Protein AF-A0A925FKY1-F1 (afdb_monomer)

Radius of gyration: 14.95 Å; Cα contacts (8 Å, |Δi|>4): 27; chains: 1; bounding box: 39×23×40 Å

Solvent-accessible surface area (backbone atoms only — not comparable to full-atom values): 4094 Å² total; per-residue (Å²): 137,63,73,68,60,57,55,53,50,44,56,65,57,25,77,74,60,86,35,57,60,58,50,52,48,51,51,50,51,51,38,52,53,45,16,51,53,34,35,75,75,72,38,56,66,74,57,15,43,50,48,24,49,50,52,52,54,49,51,54,50,56,51,48,58,57,45,60,75,65,64,85,124

Mean predicted aligned error: 10.92 Å

Secondary structure (DSSP, 8-state):
--HHHHHHHHHHHHTTTTTHHHHHHHHHHHHHHHHHHHHHTT--HHHHHHHHHHHHHHHHHHHHHHHHTT---

pLDDT: mean 70.88, std 17.72, range [41.41, 95.38]

Structure (mmCIF, N/CA/C/O backbone):
data_AF-A0A925FKY1-F1
#
_entry.id   AF-A0A925FKY1-F1
#
loop_
_atom_site.group_PDB
_atom_site.id
_atom_site.type_symbol
_atom_site.label_atom_id
_atom_site.label_alt_id
_atom_site.label_comp_id
_atom_site.label_asym_id
_atom_site.label_entity_id
_atom_site.label_seq_id
_atom_site.pdbx_PDB_ins_code
_atom_site.Cartn_x
_atom_site.Cartn_y
_atom_site.Cartn_z
_atom_site.occupancy
_atom_site.B_iso_or_equiv
_atom_site.auth_seq_id
_atom_site.auth_comp_id
_atom_site.auth_asym_id
_atom_site.auth_atom_id
_atom_site.pdbx_PDB_model_num
ATOM 1 N N . MET A 1 1 ? 4.830 15.735 -19.951 1.00 41.41 1 MET A N 1
ATOM 2 C CA . MET A 1 1 ? 5.912 14.893 -19.392 1.00 41.41 1 MET A CA 1
ATOM 3 C C . MET A 1 1 ? 5.283 13.909 -18.419 1.00 41.41 1 MET A C 1
ATOM 5 O O . MET A 1 1 ? 4.950 14.286 -17.308 1.00 41.41 1 MET A O 1
ATOM 9 N N . GLY A 1 2 ? 4.956 12.705 -18.893 1.00 41.56 2 GLY A N 1
ATOM 10 C CA . GLY A 1 2 ? 4.108 11.768 -18.154 1.00 41.56 2 GLY A CA 1
ATOM 11 C C . GLY A 1 2 ? 4.843 11.081 -17.004 1.00 41.56 2 GLY A C 1
ATOM 12 O O . GLY A 1 2 ? 5.998 10.679 -17.161 1.00 41.56 2 GLY A O 1
ATOM 13 N N . LEU A 1 3 ? 4.124 10.877 -15.899 1.00 54.66 3 LEU A N 1
ATOM 14 C CA . LEU A 1 3 ? 4.533 10.150 -14.684 1.00 54.66 3 LEU A CA 1
ATOM 15 C C . LEU A 1 3 ? 5.243 8.798 -14.976 1.00 54.66 3 LEU A C 1
ATOM 17 O O . LEU A 1 3 ? 6.060 8.337 -14.185 1.00 54.66 3 LEU A O 1
ATOM 21 N N . ARG A 1 4 ? 5.012 8.211 -16.166 1.00 50.41 4 ARG A N 1
ATOM 22 C CA . ARG A 1 4 ? 5.657 7.000 -16.721 1.00 50.41 4 ARG A CA 1
ATOM 23 C C . ARG A 1 4 ? 7.190 7.024 -16.766 1.00 50.41 4 ARG A C 1
ATOM 25 O O . ARG A 1 4 ? 7.805 6.024 -16.409 1.00 50.41 4 AR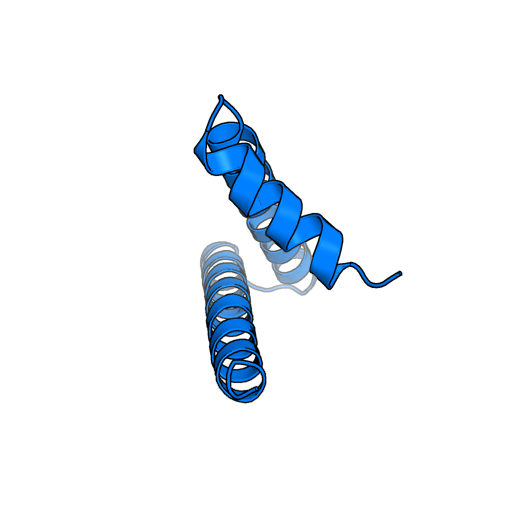G A O 1
ATOM 32 N N . ASN A 1 5 ? 7.816 8.106 -17.235 1.00 48.69 5 ASN A N 1
ATOM 33 C CA . ASN A 1 5 ? 9.275 8.111 -17.441 1.00 48.69 5 ASN A CA 1
ATOM 34 C C . ASN A 1 5 ? 10.049 8.372 -16.150 1.00 48.69 5 ASN A C 1
ATOM 36 O O . ASN A 1 5 ? 11.157 7.865 -16.001 1.00 48.69 5 ASN A O 1
ATOM 40 N N . ALA A 1 6 ? 9.460 9.122 -15.218 1.00 56.69 6 ALA A N 1
ATOM 41 C CA . ALA A 1 6 ? 10.056 9.371 -13.913 1.00 56.69 6 ALA A CA 1
ATOM 42 C C . ALA A 1 6 ? 10.144 8.070 -13.101 1.00 56.69 6 ALA A C 1
ATOM 44 O O . ALA A 1 6 ? 11.219 7.737 -12.622 1.00 56.69 6 ALA A O 1
ATOM 45 N N . TRP A 1 7 ? 9.067 7.277 -13.053 1.00 57.72 7 TRP A N 1
ATOM 46 C CA . TRP A 1 7 ? 9.007 6.063 -12.227 1.00 57.72 7 TRP A CA 1
ATOM 47 C C . TRP A 1 7 ? 9.892 4.914 -12.748 1.00 57.72 7 TRP A C 1
ATOM 49 O O . TRP A 1 7 ? 10.567 4.244 -11.972 1.00 57.72 7 TRP A O 1
ATOM 59 N N . MET A 1 8 ? 9.987 4.722 -14.072 1.00 56.38 8 MET A N 1
ATOM 60 C CA . MET A 1 8 ? 10.910 3.727 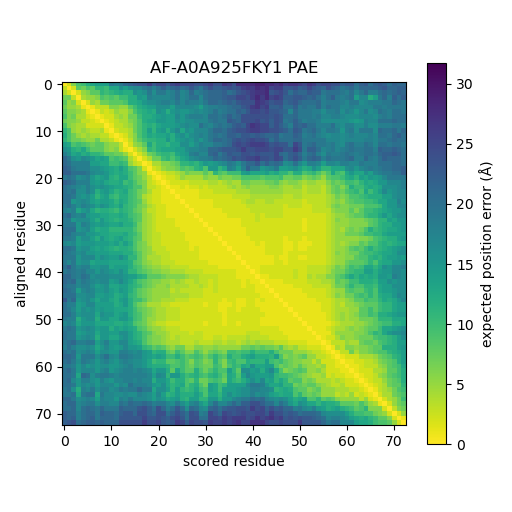-14.647 1.00 56.38 8 MET A CA 1
ATOM 61 C C . MET A 1 8 ? 12.382 4.137 -14.510 1.00 56.38 8 MET A C 1
ATOM 63 O O . MET A 1 8 ? 13.230 3.279 -14.271 1.00 56.38 8 MET A O 1
ATOM 67 N N . ARG A 1 9 ? 12.696 5.433 -14.659 1.00 56.25 9 ARG A N 1
ATOM 68 C CA . ARG A 1 9 ? 14.058 5.956 -14.464 1.00 56.25 9 ARG A CA 1
ATOM 69 C C . ARG A 1 9 ? 14.465 5.960 -12.995 1.00 56.25 9 ARG A C 1
ATOM 71 O O . ARG A 1 9 ? 15.630 5.690 -12.725 1.00 56.25 9 ARG A O 1
ATOM 78 N N . LEU A 1 10 ? 13.530 6.210 -12.078 1.00 57.66 10 LEU A N 1
ATOM 79 C CA . LEU A 1 10 ? 13.712 5.981 -10.646 1.00 57.66 10 LEU A CA 1
ATOM 80 C C . LEU A 1 10 ? 14.043 4.505 -10.424 1.00 57.66 10 LEU A C 1
ATOM 82 O O . LEU A 1 10 ? 15.159 4.208 -10.036 1.00 57.66 10 LEU A O 1
ATOM 86 N N . ARG A 1 11 ? 13.194 3.561 -10.842 1.00 59.53 11 ARG A N 1
ATOM 87 C CA . ARG A 1 11 ? 13.437 2.117 -10.654 1.00 59.53 11 ARG A CA 1
ATOM 88 C C . ARG A 1 11 ? 14.753 1.604 -11.275 1.00 59.53 11 ARG A C 1
ATOM 90 O O . ARG A 1 11 ? 15.408 0.745 -10.693 1.00 59.53 11 ARG A O 1
ATOM 97 N N . ALA A 1 12 ? 15.173 2.135 -12.427 1.00 57.47 12 ALA A N 1
ATOM 98 C CA . ALA A 1 12 ? 16.436 1.763 -13.080 1.00 57.47 12 ALA A CA 1
ATOM 99 C C . ALA A 1 12 ? 17.686 2.379 -12.417 1.00 57.47 12 ALA A C 1
ATOM 101 O O . ALA A 1 12 ? 18.730 1.730 -12.387 1.00 57.47 12 ALA A O 1
ATOM 102 N N . ASN A 1 13 ? 17.592 3.596 -11.865 1.00 53.16 13 ASN A N 1
ATOM 103 C CA . ASN A 1 13 ? 18.671 4.202 -11.071 1.00 53.16 13 ASN A CA 1
ATOM 104 C C . ASN A 1 13 ? 18.709 3.665 -9.628 1.00 53.16 13 ASN A C 1
ATOM 106 O O . ASN A 1 13 ? 19.776 3.584 -9.026 1.00 53.16 13 ASN A O 1
ATOM 110 N N . PHE A 1 14 ? 17.562 3.250 -9.090 1.00 51.84 14 PHE A N 1
ATOM 111 C CA . PHE A 1 14 ? 17.381 2.827 -7.700 1.00 51.84 14 PHE A CA 1
ATOM 112 C C . PHE A 1 14 ? 17.907 1.414 -7.437 1.00 51.84 14 PHE A C 1
ATOM 114 O O . PHE A 1 14 ? 18.344 1.114 -6.331 1.00 51.84 14 PHE A O 1
ATOM 121 N N . ARG A 1 15 ? 17.982 0.584 -8.484 1.00 52.25 15 ARG A N 1
ATOM 122 C CA . ARG A 1 15 ? 18.597 -0.752 -8.463 1.00 52.25 15 ARG A CA 1
ATOM 123 C C . ARG A 1 15 ? 20.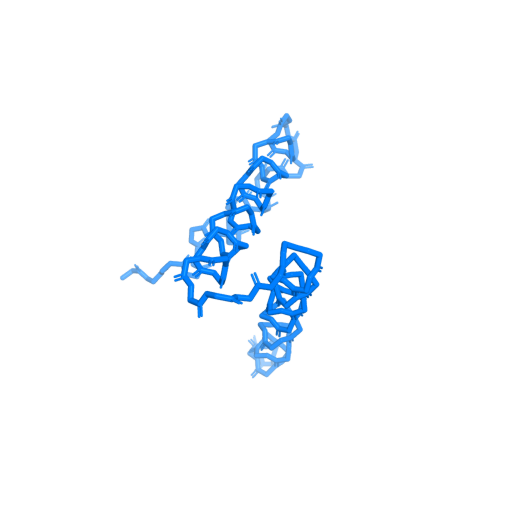123 -0.731 -8.255 1.00 52.25 15 ARG A C 1
ATOM 125 O O . ARG A 1 15 ? 20.746 -1.787 -8.224 1.00 52.25 15 ARG A O 1
ATOM 132 N N . ARG A 1 16 ? 20.746 0.456 -8.193 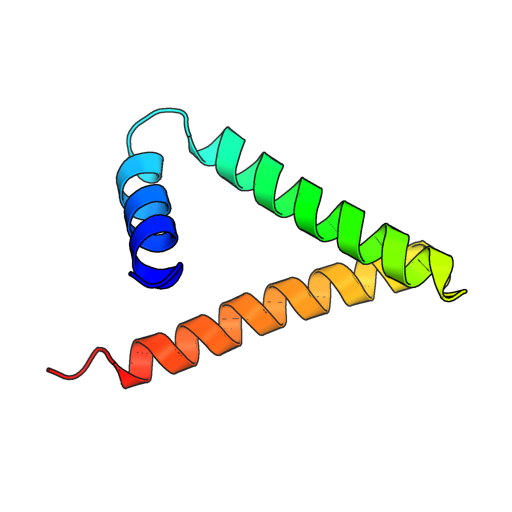1.00 53.91 16 ARG A N 1
ATOM 133 C CA . ARG A 1 16 ? 22.208 0.621 -8.153 1.00 53.91 16 ARG A CA 1
ATOM 134 C C . ARG A 1 16 ? 22.754 1.255 -6.870 1.00 53.91 16 ARG A C 1
ATOM 136 O O . ARG A 1 16 ? 23.955 1.140 -6.659 1.00 53.91 16 ARG A O 1
ATOM 143 N N . ASN A 1 17 ? 21.938 1.906 -6.030 1.00 50.75 17 ASN A N 1
ATOM 144 C CA . ASN A 1 17 ? 22.438 2.543 -4.802 1.00 50.75 17 ASN A CA 1
ATOM 145 C C . ASN A 1 17 ? 21.300 2.883 -3.809 1.00 50.75 17 ASN A C 1
ATOM 147 O O . ASN A 1 17 ? 20.587 3.856 -4.018 1.00 50.75 17 ASN A O 1
ATOM 151 N N . GLY A 1 18 ? 21.103 2.088 -2.749 1.00 55.78 18 GLY A N 1
ATOM 152 C CA . GLY A 1 18 ? 20.349 2.448 -1.525 1.00 55.78 18 GLY A CA 1
ATOM 153 C C . GLY A 1 18 ? 18.831 2.689 -1.610 1.00 55.78 18 GLY A C 1
ATOM 154 O O . GLY A 1 18 ? 18.176 2.761 -0.572 1.00 55.78 18 GLY A O 1
ATOM 155 N N . ALA A 1 19 ? 18.265 2.780 -2.806 1.00 58.56 19 ALA A N 1
ATOM 156 C CA . ALA A 1 19 ? 16.954 3.378 -3.014 1.00 58.56 19 ALA A CA 1
ATOM 157 C C . ALA A 1 19 ? 15.809 2.348 -3.196 1.00 58.56 19 ALA A C 1
ATOM 159 O O . ALA A 1 19 ? 14.633 2.699 -3.218 1.00 58.56 19 ALA A O 1
ATOM 160 N N . GLU A 1 20 ? 16.120 1.046 -3.195 1.00 59.28 20 GLU A N 1
ATOM 161 C CA . GLU A 1 20 ? 15.115 -0.024 -3.034 1.00 59.28 20 GLU A CA 1
ATOM 162 C C . GLU A 1 20 ? 14.299 0.137 -1.743 1.00 59.28 20 GLU A C 1
ATOM 164 O O . GLU A 1 20 ? 13.096 -0.095 -1.746 1.00 59.28 20 GLU A O 1
ATOM 169 N N . ARG A 1 21 ? 14.924 0.632 -0.665 1.00 64.94 21 ARG A N 1
ATOM 170 C CA . ARG A 1 21 ? 1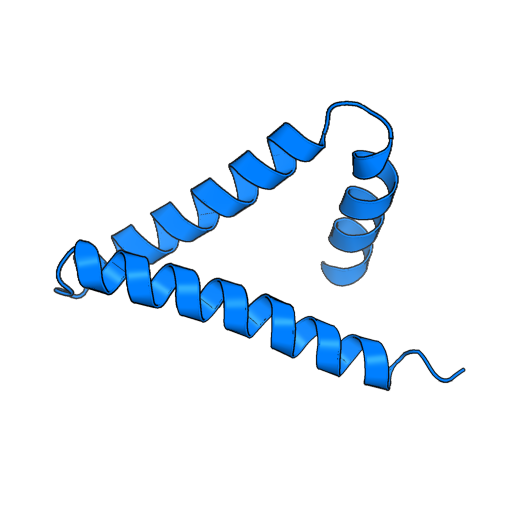4.233 0.906 0.602 1.00 64.94 21 ARG A CA 1
ATOM 171 C C . ARG A 1 21 ? 13.202 2.029 0.483 1.00 64.94 21 ARG A C 1
ATOM 173 O O . ARG A 1 21 ? 12.123 1.906 1.046 1.00 64.94 21 ARG A O 1
ATOM 180 N N . GLU A 1 22 ? 13.514 3.091 -0.259 1.00 68.62 22 GLU A N 1
ATOM 181 C CA . GLU A 1 22 ? 12.571 4.191 -0.507 1.00 68.62 22 GLU A CA 1
ATOM 182 C C . GLU A 1 22 ? 11.396 3.728 -1.374 1.00 68.62 22 GLU A C 1
ATOM 184 O O . GLU A 1 22 ? 10.254 4.104 -1.121 1.00 68.62 22 GLU A O 1
ATOM 189 N N . LEU A 1 23 ? 11.658 2.865 -2.360 1.00 70.50 23 LEU A N 1
ATOM 190 C CA . LEU A 1 23 ? 10.611 2.285 -3.197 1.00 70.50 23 LEU A CA 1
ATOM 191 C C . LEU A 1 23 ? 9.697 1.348 -2.395 1.00 70.50 23 LEU A C 1
ATOM 193 O O . LEU A 1 23 ? 8.477 1.428 -2.523 1.00 70.50 23 LEU A O 1
ATOM 197 N N . ASP A 1 24 ? 10.261 0.487 -1.548 1.00 75.62 24 ASP A N 1
ATOM 198 C CA . ASP A 1 24 ? 9.482 -0.376 -0.654 1.00 75.62 24 ASP A CA 1
ATOM 199 C C . ASP A 1 24 ? 8.653 0.445 0.345 1.00 75.62 24 ASP A C 1
ATOM 201 O O . ASP A 1 24 ? 7.503 0.104 0.640 1.00 75.62 24 ASP A O 1
ATOM 205 N N . GLU A 1 25 ? 9.204 1.555 0.842 1.00 79.56 25 GLU A N 1
ATOM 206 C CA . GLU A 1 25 ? 8.487 2.507 1.690 1.00 79.56 25 GLU A CA 1
ATOM 207 C C . GLU A 1 25 ? 7.332 3.186 0.943 1.00 79.56 25 GLU A C 1
ATOM 209 O O . GLU A 1 25 ? 6.228 3.256 1.488 1.00 79.56 25 GLU A O 1
ATOM 214 N N . GLU A 1 26 ? 7.536 3.610 -0.306 1.00 81.25 26 GLU A N 1
ATOM 215 C CA . GLU A 1 26 ? 6.496 4.208 -1.154 1.00 81.25 26 GLU A CA 1
ATOM 216 C C . GLU A 1 26 ? 5.371 3.206 -1.466 1.00 81.25 26 GLU A C 1
ATOM 218 O O . GLU A 1 26 ? 4.186 3.536 -1.361 1.00 81.25 26 GLU A O 1
ATOM 223 N N . ILE A 1 27 ? 5.723 1.957 -1.789 1.00 82.00 27 ILE A N 1
ATOM 224 C CA . ILE A 1 27 ? 4.760 0.879 -2.049 1.00 82.00 27 ILE A CA 1
ATOM 225 C C . ILE A 1 27 ? 3.947 0.573 -0.791 1.00 82.00 27 ILE A C 1
ATOM 227 O O . ILE A 1 27 ? 2.714 0.507 -0.846 1.00 82.00 27 ILE A O 1
ATOM 231 N N . ARG A 1 28 ? 4.616 0.418 0.357 1.00 84.69 28 ARG A N 1
ATOM 232 C CA . ARG A 1 28 ? 3.947 0.184 1.641 1.00 84.69 28 ARG A CA 1
ATOM 233 C C . ARG A 1 28 ? 3.011 1.337 1.986 1.00 84.69 28 ARG A C 1
ATOM 235 O O . ARG A 1 28 ? 1.857 1.084 2.321 1.00 84.69 28 ARG A O 1
ATOM 242 N N . PHE A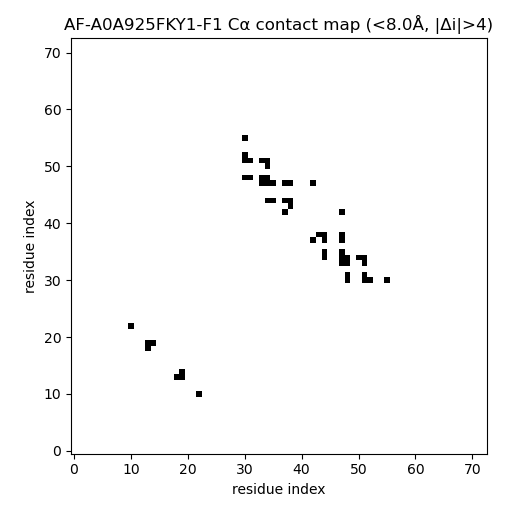 1 29 ? 3.474 2.577 1.834 1.00 85.25 29 PHE A N 1
ATOM 243 C CA . PHE A 1 29 ? 2.665 3.770 2.065 1.00 85.25 29 PHE A CA 1
ATOM 244 C C . PHE A 1 29 ? 1.414 3.786 1.178 1.00 85.25 29 PHE A C 1
ATOM 246 O O . PHE A 1 29 ? 0.315 4.063 1.657 1.00 85.25 29 PHE A O 1
ATOM 253 N N . HIS A 1 30 ? 1.544 3.434 -0.103 1.00 85.25 30 HIS A N 1
ATOM 254 C CA . HIS A 1 30 ? 0.404 3.379 -1.015 1.00 85.25 30 HIS A CA 1
ATOM 255 C C . HIS A 1 30 ? -0.631 2.326 -0.595 1.00 85.25 30 HIS A C 1
ATOM 257 O O . HIS A 1 30 ? -1.828 2.617 -0.555 1.00 85.25 30 HIS A O 1
ATOM 263 N N . ILE A 1 31 ? -0.178 1.123 -0.229 1.00 87.44 31 ILE A N 1
ATOM 264 C CA . ILE A 1 31 ? -1.053 0.042 0.249 1.00 87.44 31 ILE A CA 1
ATOM 265 C C . ILE A 1 31 ? -1.763 0.453 1.543 1.00 87.44 31 ILE A C 1
ATOM 267 O O . ILE A 1 31 ? -2.962 0.213 1.682 1.00 87.44 31 ILE A O 1
ATOM 271 N N . GLU A 1 32 ? -1.057 1.085 2.481 1.00 90.31 32 GLU A N 1
ATOM 272 C CA . GLU A 1 32 ? -1.640 1.567 3.738 1.00 90.31 32 GLU A CA 1
ATOM 273 C C . GLU A 1 32 ? -2.692 2.652 3.501 1.00 90.31 32 GLU A C 1
ATOM 275 O O . GLU A 1 32 ? -3.779 2.592 4.075 1.00 90.31 32 GLU A O 1
ATOM 280 N N . GLN A 1 33 ? -2.414 3.612 2.619 1.00 91.25 33 GLN A N 1
ATOM 281 C CA . GLN A 1 33 ? -3.368 4.663 2.275 1.00 91.25 33 GLN A CA 1
ATOM 282 C C . GLN A 1 33 ? -4.624 4.097 1.605 1.00 91.25 33 GLN A C 1
ATOM 284 O O . GLN A 1 33 ? -5.734 4.510 1.942 1.00 91.25 33 GLN A O 1
ATOM 289 N N . GLU A 1 34 ? -4.478 3.136 0.694 1.00 89.62 34 GLU A N 1
ATOM 290 C CA . GLU A 1 34 ? -5.621 2.497 0.038 1.00 89.62 34 GLU A CA 1
ATOM 291 C C . GLU A 1 34 ? -6.420 1.615 1.008 1.00 89.62 34 GLU A C 1
ATOM 293 O O . GLU A 1 34 ? -7.651 1.623 0.993 1.00 89.62 34 GLU A O 1
ATOM 298 N N . THR A 1 35 ? -5.729 0.936 1.929 1.00 92.44 35 THR A N 1
ATOM 299 C CA . THR A 1 35 ? -6.356 0.189 3.027 1.00 92.44 35 THR A CA 1
ATOM 300 C C . THR A 1 35 ? -7.204 1.120 3.895 1.00 92.44 35 THR A C 1
ATOM 302 O O . THR A 1 35 ? -8.386 0.853 4.088 1.00 92.44 35 THR A O 1
ATOM 305 N N . ARG A 1 36 ? -6.658 2.262 4.337 1.00 93.12 36 ARG A N 1
ATOM 306 C CA . ARG A 1 36 ? -7.397 3.249 5.146 1.00 93.12 36 ARG A CA 1
ATOM 307 C C . ARG A 1 36 ? -8.621 3.799 4.423 1.00 93.12 36 ARG A C 1
ATOM 309 O O . ARG A 1 36 ? -9.679 3.927 5.029 1.00 93.12 36 ARG A O 1
ATOM 316 N N . LYS A 1 37 ? -8.519 4.110 3.126 1.00 93.38 37 LYS A N 1
ATOM 317 C CA . LYS A 1 37 ? -9.687 4.551 2.340 1.00 93.38 37 LYS A CA 1
ATOM 318 C C . LYS A 1 37 ? -10.792 3.498 2.347 1.00 93.38 37 LYS A C 1
ATOM 320 O O . LYS A 1 37 ? -11.950 3.840 2.558 1.00 93.38 37 LYS A O 1
ATOM 325 N N . LEU A 1 38 ? -10.440 2.230 2.144 1.00 92.56 38 LEU A N 1
ATOM 326 C CA . LEU A 1 38 ? -11.401 1.128 2.163 1.00 92.56 38 LEU A CA 1
ATOM 327 C C . LEU A 1 38 ? -12.02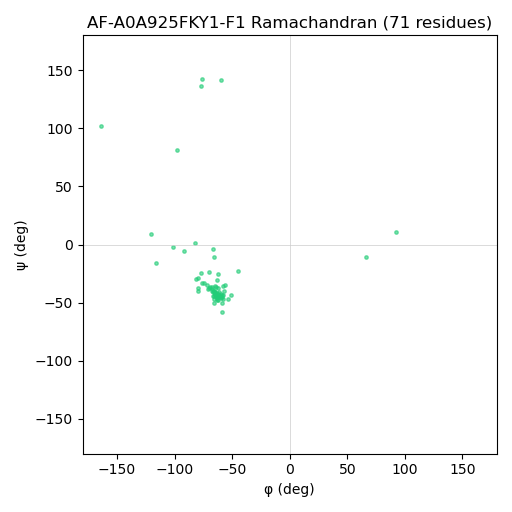2 0.949 3.556 1.00 92.56 38 LEU A C 1
ATOM 329 O O . LEU A 1 38 ? -13.238 0.786 3.662 1.00 92.56 38 LEU A O 1
ATOM 333 N N . GLU A 1 39 ? -11.232 1.072 4.621 1.00 95.12 39 GLU A N 1
ATOM 334 C CA . GLU A 1 39 ? -11.739 1.091 5.999 1.00 95.12 39 GLU A CA 1
ATOM 335 C C . GLU A 1 39 ? -12.731 2.239 6.229 1.00 95.12 39 GLU A C 1
ATOM 337 O O . GLU A 1 39 ? -13.811 2.015 6.775 1.00 95.12 39 GLU A O 1
ATOM 342 N N . HIS A 1 40 ? -12.440 3.445 5.729 1.00 94.38 40 HIS A N 1
ATOM 343 C CA . HIS A 1 40 ? -13.361 4.587 5.793 1.00 94.38 40 HIS A CA 1
ATOM 344 C C . HIS A 1 40 ? -14.674 4.359 5.031 1.00 94.38 40 HIS A C 1
ATOM 346 O O . HIS A 1 40 ? -15.692 4.947 5.389 1.00 94.38 40 HIS A O 1
ATOM 352 N N . THR A 1 41 ? -14.683 3.490 4.017 1.00 93.75 41 THR A N 1
ATOM 353 C CA . THR A 1 41 ? -15.919 3.070 3.330 1.00 93.75 41 THR A CA 1
ATOM 354 C C . THR A 1 41 ? -16.685 1.957 4.057 1.00 93.75 41 THR A C 1
ATOM 356 O O . THR A 1 41 ? -17.720 1.510 3.569 1.00 93.75 41 THR A O 1
ATOM 359 N N . GLY A 1 42 ? -16.202 1.508 5.221 1.00 95.12 42 GLY A N 1
ATOM 360 C CA . GLY A 1 42 ? -16.829 0.464 6.036 1.00 95.12 42 GLY A CA 1
ATOM 361 C C . GLY A 1 42 ? -16.337 -0.957 5.744 1.00 95.12 42 GLY A C 1
ATOM 362 O O . GLY A 1 42 ? -16.936 -1.922 6.217 1.00 95.12 42 GLY A O 1
ATOM 363 N N . VAL A 1 43 ? -15.257 -1.122 4.974 1.00 95.38 43 VAL A N 1
ATOM 364 C CA . VAL A 1 43 ? -14.651 -2.440 4.731 1.00 95.38 43 VAL A CA 1
ATOM 365 C C . VAL A 1 43 ? -13.833 -2.859 5.954 1.00 95.38 43 VAL A C 1
ATOM 367 O O . VAL A 1 43 ? -13.070 -2.071 6.503 1.00 95.38 43 VAL A O 1
ATOM 370 N N . ALA A 1 44 ? -13.950 -4.121 6.373 1.00 94.75 44 ALA A N 1
ATOM 371 C CA . ALA A 1 44 ? -13.154 -4.646 7.480 1.00 94.75 44 ALA A CA 1
ATOM 372 C C . ALA A 1 44 ? -11.637 -4.541 7.185 1.00 94.75 44 ALA A C 1
ATOM 374 O O . ALA A 1 44 ? -11.233 -4.862 6.066 1.00 94.75 44 ALA A O 1
ATOM 375 N N . PRO A 1 45 ? -10.778 -4.207 8.168 1.00 90.56 45 PRO A N 1
ATOM 376 C CA . PRO A 1 45 ? -9.340 -3.971 7.961 1.00 90.56 45 PRO A CA 1
ATOM 377 C C . PRO A 1 45 ? -8.601 -5.075 7.191 1.00 90.56 45 PRO A C 1
ATOM 379 O O . PRO A 1 45 ? -7.835 -4.820 6.260 1.00 90.56 45 PRO A O 1
ATOM 382 N N . ALA A 1 46 ? -8.874 -6.339 7.525 1.00 91.25 46 ALA A N 1
ATOM 383 C CA . ALA A 1 46 ? -8.262 -7.485 6.852 1.00 91.25 46 ALA A CA 1
ATOM 384 C C . ALA A 1 46 ? -8.656 -7.572 5.366 1.00 91.25 46 ALA A C 1
ATOM 386 O O . ALA A 1 46 ? -7.845 -7.939 4.515 1.00 91.25 46 ALA A O 1
ATOM 387 N N . GLU A 1 47 ? -9.899 -7.214 5.052 1.00 91.31 47 GLU A N 1
ATOM 388 C CA . GLU A 1 47 ? -10.429 -7.221 3.695 1.00 91.31 47 GLU A CA 1
ATOM 389 C C . GLU A 1 47 ? -9.985 -5.983 2.906 1.00 91.31 47 GLU A C 1
ATOM 391 O O . GLU A 1 47 ? -9.621 -6.096 1.737 1.00 91.31 47 GLU A O 1
ATOM 396 N N . ALA A 1 48 ? -9.910 -4.825 3.561 1.00 93.50 48 ALA A N 1
ATOM 397 C CA . ALA A 1 48 ? -9.353 -3.599 3.008 1.00 93.50 48 ALA A CA 1
ATOM 398 C C . ALA A 1 48 ? -7.899 -3.809 2.562 1.00 93.50 48 ALA A C 1
ATOM 400 O O . ALA A 1 48 ? -7.549 -3.513 1.419 1.00 93.50 48 ALA A O 1
ATOM 401 N N . ARG A 1 49 ? -7.077 -4.437 3.414 1.00 89.69 49 ARG A N 1
ATOM 402 C CA . ARG A 1 49 ? -5.682 -4.756 3.089 1.00 89.69 49 ARG A CA 1
ATOM 403 C C . ARG A 1 49 ? -5.566 -5.753 1.939 1.00 89.69 49 ARG A C 1
ATOM 405 O O . ARG A 1 49 ? -4.722 -5.578 1.062 1.00 89.69 49 ARG A O 1
ATOM 412 N N . ARG A 1 50 ? -6.412 -6.791 1.910 1.00 91.06 50 ARG A N 1
ATOM 413 C CA . ARG A 1 50 ? -6.445 -7.751 0.791 1.00 91.06 50 ARG A CA 1
ATOM 414 C C . ARG A 1 50 ? -6.788 -7.074 -0.531 1.00 91.06 50 ARG A C 1
ATOM 416 O O . ARG A 1 50 ? -6.112 -7.322 -1.526 1.00 91.06 50 ARG A O 1
ATOM 423 N N . ARG A 1 51 ? -7.791 -6.197 -0.538 1.00 90.62 51 ARG A N 1
ATOM 424 C CA . ARG A 1 51 ? -8.199 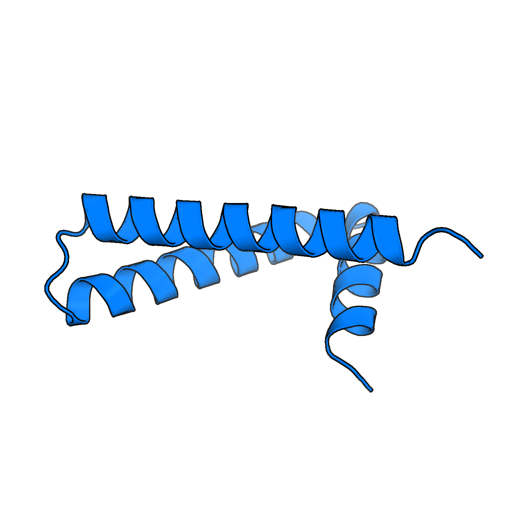-5.440 -1.729 1.00 90.62 51 ARG A CA 1
ATOM 425 C C . ARG A 1 51 ? -7.133 -4.447 -2.176 1.00 90.62 51 ARG A C 1
ATOM 427 O O . ARG A 1 51 ? -6.862 -4.382 -3.368 1.00 90.62 51 ARG A O 1
ATOM 434 N N . ALA A 1 52 ? -6.483 -3.746 -1.249 1.00 89.44 52 ALA A N 1
ATOM 435 C CA . ALA A 1 52 ? -5.374 -2.844 -1.557 1.00 89.44 52 ALA A CA 1
ATOM 436 C C . ALA A 1 52 ? -4.192 -3.590 -2.205 1.00 89.44 52 ALA A C 1
ATOM 438 O O . ALA A 1 52 ? -3.661 -3.148 -3.222 1.00 89.44 52 ALA A O 1
ATOM 439 N N . LEU A 1 53 ? -3.826 -4.763 -1.673 1.00 86.12 53 LEU A N 1
ATOM 440 C CA . LEU A 1 53 ? -2.787 -5.622 -2.254 1.00 86.12 53 LEU A CA 1
ATOM 441 C C . LEU A 1 53 ? -3.180 -6.166 -3.634 1.00 86.12 53 LEU A C 1
ATOM 443 O O . LEU A 1 53 ? -2.359 -6.165 -4.549 1.00 86.12 53 LEU A O 1
ATOM 447 N N . ALA A 1 54 ? -4.429 -6.606 -3.804 1.00 86.00 54 ALA A N 1
ATOM 448 C CA . ALA A 1 54 ? -4.933 -7.095 -5.086 1.00 86.00 54 ALA A CA 1
ATOM 449 C C . ALA A 1 54 ? -4.991 -5.985 -6.147 1.00 86.00 54 ALA A C 1
ATOM 451 O O . ALA A 1 54 ? -4.609 -6.214 -7.293 1.00 86.00 54 ALA A O 1
ATOM 452 N N . ALA A 1 55 ? -5.407 -4.775 -5.765 1.00 82.50 55 ALA A N 1
ATOM 453 C CA . ALA A 1 55 ? -5.397 -3.604 -6.634 1.00 82.50 55 ALA A CA 1
ATOM 454 C C . ALA A 1 55 ? -3.965 -3.234 -7.040 1.00 82.50 55 ALA A C 1
ATOM 456 O O . ALA A 1 55 ? -3.701 -3.027 -8.221 1.00 82.50 55 ALA A O 1
ATOM 457 N N . PHE A 1 56 ? -3.021 -3.237 -6.094 1.00 80.50 56 PHE A N 1
ATOM 458 C CA . PHE A 1 56 ? -1.612 -2.977 -6.385 1.00 80.50 56 PHE A CA 1
ATOM 459 C C . PHE A 1 56 ? -1.012 -4.029 -7.337 1.00 80.50 56 PHE A C 1
ATOM 461 O O . PHE A 1 56 ? -0.417 -3.674 -8.353 1.00 80.50 56 PHE A O 1
ATOM 468 N N . GLY A 1 57 ? -1.234 -5.323 -7.077 1.00 76.38 57 GLY A N 1
ATOM 469 C CA . GLY A 1 57 ? -0.767 -6.410 -7.948 1.00 76.38 57 GLY A CA 1
ATOM 470 C C . GLY A 1 57 ? -1.425 -6.414 -9.335 1.00 76.38 57 GLY A C 1
ATOM 471 O O . GLY A 1 57 ? -0.767 -6.696 -10.336 1.00 76.38 57 GLY A O 1
ATOM 472 N N . GLY A 1 58 ? -2.708 -6.050 -9.417 1.00 72.12 58 GLY A N 1
ATOM 473 C CA . GLY A 1 58 ? -3.422 -5.868 -10.682 1.00 72.12 58 GLY A CA 1
ATOM 474 C C . GLY A 1 58 ? -2.900 -4.678 -11.489 1.00 72.12 58 GLY A C 1
ATOM 475 O O . GLY A 1 58 ? -2.790 -4.766 -12.708 1.00 72.12 58 GLY A O 1
ATOM 476 N N . VAL A 1 59 ? -2.509 -3.593 -10.816 1.00 66.00 59 VAL A N 1
ATOM 477 C CA . VAL A 1 59 ? -1.880 -2.421 -11.438 1.00 66.00 59 VAL A CA 1
ATOM 478 C C . VAL A 1 59 ? -0.485 -2.752 -11.971 1.00 66.00 59 VAL A C 1
ATOM 480 O O . VAL A 1 59 ? -0.145 -2.299 -13.063 1.00 66.00 59 VAL A O 1
ATOM 483 N N . GLU A 1 60 ? 0.312 -3.549 -11.257 1.00 66.38 60 GLU A N 1
ATOM 484 C CA . GLU A 1 60 ? 1.623 -3.986 -11.757 1.00 66.38 60 GLU A CA 1
ATOM 485 C C . GLU A 1 60 ? 1.486 -4.904 -12.984 1.00 66.38 60 GLU A C 1
ATOM 487 O O . GLU A 1 60 ? 2.147 -4.650 -13.990 1.00 66.38 60 GLU A O 1
ATOM 492 N N . ARG A 1 61 ? 0.564 -5.881 -12.969 1.00 58.84 61 ARG A N 1
ATOM 493 C CA . ARG A 1 61 ? 0.286 -6.740 -14.141 1.00 58.84 61 ARG A CA 1
ATOM 494 C C . ARG A 1 61 ? -0.265 -5.965 -15.337 1.00 58.84 61 ARG A C 1
ATOM 496 O O . ARG A 1 61 ? 0.235 -6.113 -16.443 1.00 58.84 61 ARG A O 1
ATOM 503 N N . ALA A 1 62 ? -1.243 -5.082 -15.132 1.00 57.56 62 ALA A N 1
ATOM 504 C CA . ALA A 1 62 ? -1.806 -4.278 -16.220 1.00 57.56 62 ALA A CA 1
ATOM 505 C C . ALA A 1 62 ? -0.766 -3.329 -16.847 1.00 57.56 62 ALA A C 1
ATOM 507 O O . ALA A 1 62 ? -0.829 -3.012 -18.036 1.00 57.56 62 ALA A O 1
ATOM 508 N N . LYS A 1 63 ? 0.213 -2.866 -16.059 1.00 55.84 63 LYS A N 1
ATOM 509 C CA . LYS A 1 63 ? 1.346 -2.081 -16.563 1.00 55.84 63 LYS A CA 1
ATOM 510 C C . LYS A 1 63 ? 2.364 -2.937 -17.313 1.00 55.84 63 LYS A C 1
ATOM 512 O O . LYS A 1 63 ? 2.975 -2.399 -18.233 1.00 55.84 63 LYS A O 1
ATOM 517 N N . GLU A 1 64 ? 2.564 -4.195 -16.921 1.00 58.03 64 GLU A N 1
ATOM 518 C CA . GLU A 1 64 ? 3.416 -5.168 -17.618 1.00 58.03 64 GLU A CA 1
ATOM 519 C C . GLU A 1 64 ? 2.839 -5.512 -18.993 1.00 58.03 64 GLU A C 1
ATOM 521 O O . GLU A 1 64 ? 3.518 -5.284 -19.993 1.00 58.03 64 GLU A O 1
ATOM 526 N N . ASP A 1 65 ? 1.554 -5.869 -19.061 1.00 53.69 65 ASP A N 1
ATOM 527 C CA . ASP A 1 65 ? 0.841 -6.135 -20.319 1.00 53.69 65 ASP A CA 1
ATOM 528 C C . ASP A 1 65 ? 0.897 -4.919 -21.266 1.00 53.69 65 ASP A C 1
ATOM 530 O O . ASP A 1 65 ? 1.139 -5.031 -22.469 1.00 53.69 65 ASP A O 1
ATOM 534 N N . TYR A 1 66 ? 0.756 -3.702 -20.726 1.00 52.72 66 TYR A N 1
ATOM 535 C CA . TYR A 1 66 ? 0.879 -2.471 -21.514 1.00 52.72 66 TYR A CA 1
ATOM 536 C C . TYR A 1 66 ? 2.315 -2.168 -21.982 1.00 52.72 66 TYR A C 1
ATOM 538 O O . TYR A 1 66 ? 2.521 -1.418 -22.943 1.00 52.72 66 TYR A O 1
ATOM 546 N N . ARG A 1 67 ? 3.324 -2.693 -21.281 1.00 49.44 67 ARG A N 1
ATOM 547 C CA . ARG A 1 67 ? 4.745 -2.545 -21.623 1.00 49.44 67 ARG A CA 1
ATOM 548 C C . ARG A 1 67 ? 5.140 -3.512 -22.726 1.00 49.44 67 ARG A C 1
ATOM 550 O O . ARG A 1 67 ? 5.858 -3.091 -23.627 1.00 49.44 67 ARG A O 1
ATOM 557 N N . ASP A 1 68 ? 4.624 -4.734 -22.670 1.00 55.03 68 ASP A N 1
ATOM 558 C CA . ASP A 1 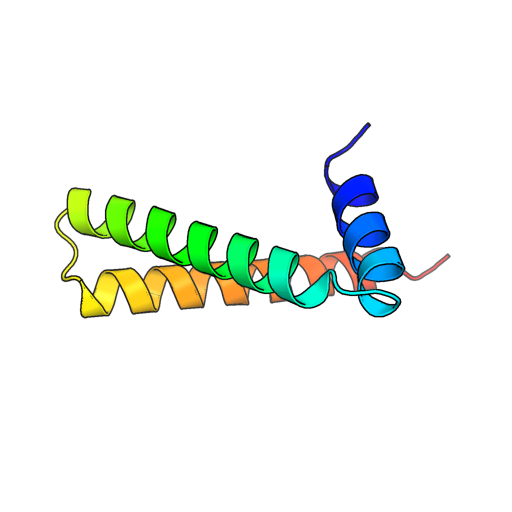68 ? 4.820 -5.760 -23.693 1.00 55.03 68 ASP A CA 1
ATOM 559 C C . ASP A 1 68 ? 4.247 -5.290 -25.039 1.00 55.03 68 ASP A C 1
ATOM 561 O O . ASP A 1 68 ? 4.920 -5.308 -26.066 1.00 55.03 68 ASP A O 1
ATOM 565 N N . HIS A 1 69 ? 3.080 -4.638 -25.008 1.00 53.12 69 HIS A N 1
ATOM 566 C CA . HIS A 1 69 ? 2.491 -3.986 -26.183 1.00 53.12 69 HIS A CA 1
ATOM 567 C C . HIS A 1 69 ? 3.269 -2.779 -26.737 1.00 53.12 69 HIS A C 1
ATOM 569 O O . HIS A 1 69 ? 2.937 -2.280 -27.813 1.00 53.12 69 HIS A O 1
ATOM 575 N N . ARG A 1 70 ? 4.282 -2.267 -26.026 1.00 47.91 70 ARG A N 1
ATOM 576 C CA . ARG A 1 70 ? 5.100 -1.126 -26.468 1.00 47.91 70 ARG A CA 1
ATOM 577 C C . ARG A 1 70 ? 6.594 -1.460 -26.590 1.00 47.91 70 ARG A C 1
ATOM 579 O O . ARG A 1 70 ? 7.386 -0.534 -26.764 1.00 47.91 70 ARG A O 1
ATOM 586 N N . GLY A 1 71 ? 6.949 -2.743 -26.471 1.00 48.78 71 GLY A N 1
ATOM 587 C CA . GLY A 1 71 ? 8.304 -3.281 -26.619 1.00 48.78 71 GLY A CA 1
ATOM 588 C C . GLY A 1 71 ? 8.659 -3.745 -28.036 1.00 48.78 71 GLY A C 1
ATOM 589 O O . GLY A 1 71 ? 9.817 -4.067 -28.272 1.00 48.78 71 GLY A O 1
ATOM 590 N N . ASP A 1 72 ? 7.712 -3.732 -28.979 1.00 45.12 72 ASP A N 1
ATOM 591 C CA . ASP A 1 72 ? 7.968 -3.981 -30.404 1.00 45.12 72 ASP A CA 1
ATOM 592 C C . ASP A 1 72 ? 8.082 -2.647 -31.168 1.00 45.12 72 ASP A C 1
ATOM 594 O O . ASP A 1 72 ? 7.105 -2.118 -31.714 1.00 45.12 72 ASP A O 1
ATOM 598 N N . ARG A 1 73 ? 9.271 -2.036 -31.086 1.00 44.22 73 ARG A N 1
ATOM 599 C CA . ARG A 1 73 ? 9.911 -1.286 -32.181 1.00 44.22 73 ARG A CA 1
ATOM 600 C C . ARG A 1 73 ? 11.355 -0.924 -31.871 1.00 44.22 73 ARG A C 1
ATOM 602 O O . ARG A 1 73 ? 11.603 -0.415 -30.754 1.00 44.22 73 ARG A O 1
#

Foldseek 3Di:
DDPVVVVVVCVVVCVPDDCVVVVVVVLVVQLVVQLVVCVVVVDDSVVSSVVSVVVVVVVVVVVVVVVVVVPPD

Sequence (73 aa):
MGLRNAWMRLRANFRRNGAERELDEEIRFHIEQETRKLEHTGVAPAEARRRALAAFGGVERAKEDYRDHRGDR